Protein AF-A0A380SW98-F1 (afdb_monomer_lite)

Organism: NCBI:txid1785161

Foldseek 3Di:
DDDPPPDPPVVVVVVVVVVVLVVVLVVLVVLLPDPPRDPVRSVVSVVVNVVVVVVVVVVVVVVCVVVVNDD

Radius of gyration: 16.91 Å; chains: 1; bounding box: 30×34×47 Å

Sequence (71 aa):
MNPPIQMPDDAQDDLREVQGILVLLSLALAVIASPATPVIVARVTAAIAQHTALAWAEMLEGVIAEQGGDL

pLDDT: mean 83.65, std 13.77, range [48.31, 97.25]

Structure (mmCIF, N/CA/C/O backbone):
data_AF-A0A380SW98-F1
#
_entry.id   AF-A0A380SW98-F1
#
loop_
_atom_site.group_PDB
_atom_site.id
_atom_site.type_symbol
_atom_site.label_atom_id
_atom_site.label_alt_id
_atom_site.label_comp_id
_atom_site.label_asym_id
_atom_site.label_entity_id
_atom_site.label_seq_id
_atom_site.pdbx_PDB_ins_code
_atom_site.Cartn_x
_atom_site.Cartn_y
_atom_site.Cartn_z
_atom_site.occupancy
_atom_site.B_iso_or_equiv
_atom_site.auth_seq_id
_atom_site.auth_comp_id
_atom_site.auth_asym_id
_atom_site.auth_atom_id
_atom_site.pdbx_PDB_model_num
ATOM 1 N N . MET A 1 1 ? 16.866 -25.612 -32.733 1.00 51.59 1 MET A N 1
ATOM 2 C CA . MET A 1 1 ? 16.977 -25.194 -31.321 1.00 51.59 1 MET A CA 1
ATOM 3 C C . MET A 1 1 ? 16.805 -23.690 -31.287 1.00 51.59 1 MET A C 1
ATOM 5 O O . MET A 1 1 ? 17.631 -23.003 -31.868 1.00 51.59 1 MET A O 1
ATOM 9 N N . ASN A 1 2 ? 15.694 -23.203 -30.737 1.00 48.31 2 ASN A N 1
ATOM 10 C CA . ASN A 1 2 ? 15.455 -21.768 -30.588 1.00 48.31 2 ASN A CA 1
ATOM 11 C C . ASN A 1 2 ? 16.327 -21.266 -29.420 1.00 48.31 2 ASN A C 1
ATOM 13 O O . ASN A 1 2 ? 16.326 -21.941 -28.386 1.00 48.31 2 ASN A O 1
ATOM 17 N N . PRO A 1 3 ? 17.098 -20.173 -29.557 1.00 63.47 3 PRO A N 1
ATOM 18 C CA . PRO A 1 3 ? 17.865 -19.645 -28.436 1.00 63.47 3 PRO A CA 1
ATOM 19 C C . PRO A 1 3 ? 16.899 -19.162 -27.340 1.00 63.47 3 PRO A C 1
ATOM 21 O O . PRO A 1 3 ? 15.818 -18.662 -27.669 1.00 63.47 3 PRO A O 1
ATOM 24 N N . PRO A 1 4 ? 17.236 -19.329 -26.048 1.00 65.25 4 PRO A N 1
ATOM 25 C CA . PRO A 1 4 ? 16.465 -18.701 -24.986 1.00 65.25 4 PRO A CA 1
ATOM 26 C C . PRO A 1 4 ? 16.507 -17.187 -25.209 1.00 65.25 4 PRO A C 1
ATOM 28 O O . PRO A 1 4 ? 17.576 -16.630 -25.456 1.00 65.25 4 PRO A O 1
ATOM 31 N N . ILE A 1 5 ? 15.344 -16.533 -25.170 1.00 64.00 5 ILE A N 1
ATOM 32 C CA . ILE A 1 5 ? 15.271 -15.071 -25.154 1.00 64.00 5 ILE A CA 1
ATOM 33 C C . ILE A 1 5 ? 15.983 -14.637 -23.874 1.00 64.00 5 ILE A C 1
ATOM 35 O O . ILE A 1 5 ? 15.478 -14.845 -22.773 1.00 64.00 5 ILE A O 1
ATOM 39 N N . GLN A 1 6 ? 17.203 -14.136 -24.025 1.00 59.22 6 GLN A N 1
ATOM 40 C CA . GLN A 1 6 ? 18.005 -13.640 -22.923 1.00 59.22 6 GLN A CA 1
ATOM 41 C C . GLN A 1 6 ? 17.472 -12.245 -22.606 1.00 59.22 6 GLN A C 1
ATOM 43 O O . GLN A 1 6 ? 17.759 -11.287 -23.320 1.00 59.22 6 GLN A O 1
ATOM 48 N N . MET A 1 7 ? 16.599 -12.164 -21.602 1.00 59.97 7 MET A N 1
ATOM 49 C CA . MET A 1 7 ? 16.168 -10.885 -21.048 1.00 59.97 7 MET A CA 1
ATOM 50 C C . MET A 1 7 ? 17.429 -10.181 -20.522 1.00 59.97 7 MET A C 1
ATOM 52 O O . MET A 1 7 ? 18.218 -10.850 -19.849 1.00 59.97 7 MET A O 1
ATOM 56 N N . PRO A 1 8 ? 17.681 -8.905 -20.862 1.00 63.62 8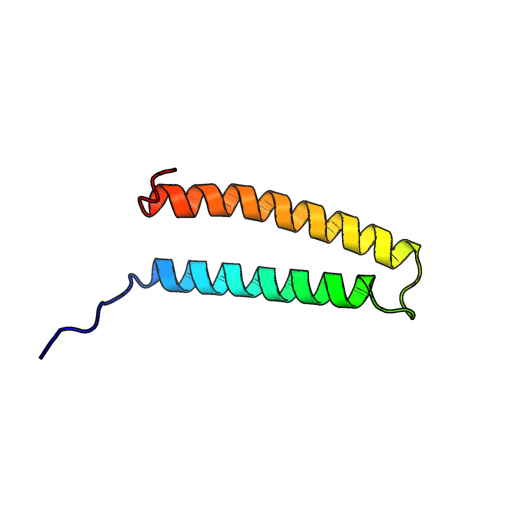 PRO A N 1
ATOM 57 C CA . PRO A 1 8 ? 18.785 -8.166 -20.258 1.00 63.62 8 PRO A CA 1
ATOM 58 C C . PRO A 1 8 ? 18.642 -8.214 -18.730 1.00 63.62 8 PRO A C 1
ATOM 60 O O . PRO A 1 8 ? 17.536 -8.038 -18.221 1.00 63.62 8 PRO A O 1
ATOM 63 N N . ASP A 1 9 ? 19.740 -8.515 -18.030 1.00 65.94 9 ASP A N 1
ATOM 64 C CA . ASP A 1 9 ? 19.787 -8.712 -16.566 1.00 65.94 9 ASP A CA 1
ATOM 65 C C . ASP A 1 9 ? 19.143 -7.524 -15.826 1.00 65.94 9 ASP A C 1
ATOM 67 O O . ASP A 1 9 ? 18.347 -7.712 -14.909 1.00 65.94 9 ASP A O 1
ATOM 71 N N . ASP A 1 10 ? 19.374 -6.310 -16.335 1.00 69.38 10 ASP A N 1
ATOM 72 C CA . ASP A 1 10 ? 18.835 -5.057 -15.797 1.00 69.38 10 ASP A CA 1
ATOM 73 C C . ASP A 1 10 ? 17.293 -5.054 -15.738 1.00 69.38 10 ASP A C 1
ATOM 75 O O . ASP A 1 10 ? 16.696 -4.691 -14.728 1.00 69.38 10 ASP A O 1
ATOM 79 N N . ALA A 1 11 ? 16.620 -5.572 -16.773 1.00 71.88 11 ALA A N 1
ATOM 80 C CA . ALA A 1 11 ? 15.156 -5.632 -16.805 1.00 71.88 11 ALA A CA 1
ATOM 81 C C . ALA A 1 11 ? 14.580 -6.664 -15.816 1.00 71.88 11 ALA A C 1
ATOM 83 O O . ALA A 1 11 ? 13.422 -6.561 -15.403 1.00 71.88 11 ALA A O 1
ATOM 84 N N . GLN A 1 12 ? 15.352 -7.693 -15.447 1.00 76.06 12 GLN A N 1
ATOM 85 C CA . GLN A 1 12 ? 14.931 -8.654 -14.423 1.00 76.06 12 GLN A CA 1
ATOM 86 C C . GLN A 1 12 ? 15.052 -8.071 -13.015 1.00 76.06 12 GLN A C 1
ATOM 88 O O . GLN A 1 12 ? 14.201 -8.365 -12.166 1.00 76.06 12 GLN A O 1
ATOM 93 N N . ASP A 1 13 ? 16.073 -7.251 -12.779 1.00 80.88 13 ASP A N 1
ATOM 94 C CA . ASP A 1 13 ? 16.262 -6.550 -11.512 1.00 80.88 13 ASP A CA 1
ATOM 95 C C . ASP A 1 13 ? 15.166 -5.497 -11.290 1.00 80.88 13 ASP A C 1
ATOM 97 O O . ASP A 1 13 ? 14.548 -5.502 -10.221 1.00 80.88 13 ASP A O 1
ATOM 101 N N . ASP A 1 14 ? 14.798 -4.725 -12.318 1.00 81.12 14 ASP A N 1
ATOM 102 C CA . ASP A 1 14 ? 13.678 -3.770 -12.256 1.00 81.12 14 ASP A CA 1
ATOM 103 C C . ASP A 1 14 ? 12.345 -4.464 -11.916 1.00 81.12 14 ASP A C 1
ATOM 105 O O . ASP A 1 14 ? 11.590 -4.035 -11.037 1.00 81.12 14 ASP A O 1
ATOM 109 N N . LEU A 1 15 ? 12.052 -5.596 -12.568 1.00 82.62 15 LEU A N 1
ATOM 110 C CA . LEU A 1 15 ? 10.842 -6.383 -12.296 1.00 82.62 15 LEU A CA 1
ATOM 111 C C . LEU A 1 15 ? 10.816 -6.939 -10.867 1.00 82.62 15 LEU A C 1
ATOM 113 O O . LEU A 1 15 ? 9.749 -7.010 -10.243 1.00 82.62 15 LEU A O 1
ATOM 117 N N . ARG A 1 16 ? 11.975 -7.344 -10.339 1.00 86.62 16 ARG A N 1
ATOM 118 C CA . ARG A 1 16 ? 12.105 -7.805 -8.953 1.00 86.62 16 ARG A CA 1
ATOM 119 C C . ARG A 1 16 ? 11.883 -6.659 -7.975 1.00 86.62 16 ARG A C 1
ATOM 121 O O . ARG A 1 16 ? 11.237 -6.872 -6.945 1.00 86.62 16 ARG A O 1
ATOM 128 N N . GLU A 1 17 ? 12.390 -5.472 -8.291 1.00 85.44 17 GLU A N 1
ATOM 129 C CA . GLU A 1 17 ? 12.157 -4.283 -7.486 1.00 85.44 17 GLU A CA 1
ATOM 130 C C . GLU A 1 17 ? 10.657 -3.992 -7.422 1.00 85.44 17 GLU A C 1
ATOM 132 O O . GLU A 1 17 ? 10.101 -4.048 -6.324 1.00 85.44 17 GLU A O 1
ATOM 137 N N . VAL A 1 18 ? 9.982 -3.860 -8.576 1.00 85.75 18 VAL A N 1
ATOM 138 C CA . VAL A 1 18 ? 8.522 -3.653 -8.695 1.00 85.75 18 VAL A CA 1
ATOM 139 C C . VAL A 1 18 ? 7.734 -4.689 -7.891 1.00 85.75 18 VAL A C 1
ATOM 141 O O . VAL A 1 18 ? 6.816 -4.338 -7.140 1.00 85.75 18 VAL A O 1
ATOM 144 N N . GLN A 1 19 ? 8.105 -5.968 -7.990 1.00 89.94 19 GLN A N 1
ATOM 145 C CA . GLN A 1 19 ? 7.485 -7.031 -7.199 1.00 89.94 19 GLN A CA 1
ATOM 146 C C . GLN A 1 19 ? 7.605 -6.764 -5.689 1.00 89.94 19 GLN A C 1
ATOM 148 O O . GLN A 1 19 ? 6.632 -6.956 -4.954 1.00 89.94 19 GLN A O 1
ATOM 153 N N . GLY A 1 20 ? 8.763 -6.294 -5.225 1.00 91.50 20 GLY A N 1
ATOM 154 C CA . GLY A 1 20 ? 8.992 -5.911 -3.833 1.00 91.50 20 GLY A CA 1
ATOM 155 C C . GLY A 1 20 ? 8.011 -4.846 -3.338 1.00 91.50 20 GLY A C 1
ATOM 156 O O . GLY A 1 20 ? 7.402 -5.018 -2.278 1.00 91.50 20 GLY A O 1
ATOM 157 N N . ILE A 1 21 ? 7.774 -3.785 -4.113 1.00 91.00 21 ILE A N 1
ATOM 158 C CA . ILE A 1 21 ? 6.816 -2.730 -3.723 1.00 91.00 21 ILE A CA 1
ATOM 159 C C . ILE A 1 21 ? 5.393 -3.242 -3.736 1.00 91.00 21 ILE A C 1
ATOM 161 O O . ILE A 1 21 ? 4.645 -2.948 -2.806 1.00 91.00 21 ILE A O 1
ATOM 165 N N . LEU A 1 22 ? 5.007 -4.040 -4.731 1.00 92.31 22 LEU A N 1
ATOM 166 C CA . LEU A 1 22 ? 3.665 -4.620 -4.770 1.00 92.31 22 LEU A CA 1
ATOM 167 C C . LEU A 1 22 ? 3.393 -5.489 -3.535 1.00 92.31 22 LEU A C 1
ATOM 169 O O . LEU A 1 22 ? 2.294 -5.439 -2.974 1.00 92.31 22 LEU A O 1
ATOM 173 N N . VAL A 1 23 ? 4.396 -6.229 -3.055 1.00 95.88 23 VAL A N 1
ATOM 174 C CA . VAL A 1 23 ? 4.303 -6.990 -1.800 1.00 95.88 23 VAL A CA 1
ATOM 175 C C . VAL A 1 23 ? 4.148 -6.058 -0.595 1.00 95.88 23 VAL A C 1
ATOM 177 O O . VAL A 1 23 ? 3.280 -6.291 0.249 1.00 95.88 23 VAL A O 1
ATOM 180 N N . LEU A 1 24 ? 4.930 -4.980 -0.515 1.00 94.31 24 LEU A N 1
ATOM 181 C CA . LEU A 1 24 ? 4.838 -4.007 0.580 1.00 94.31 24 LEU A CA 1
ATOM 182 C C . LEU A 1 24 ? 3.497 -3.258 0.591 1.00 94.31 24 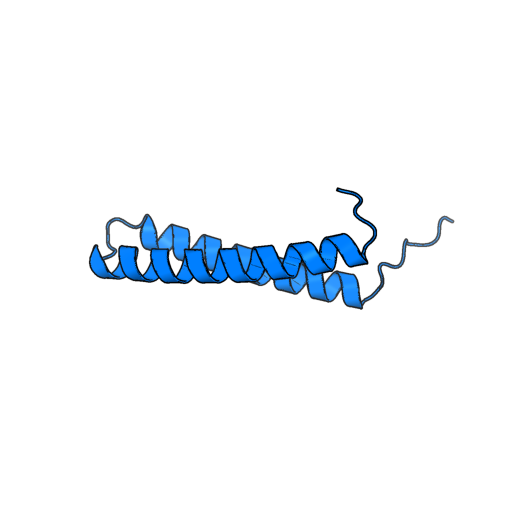LEU A C 1
ATOM 184 O O . LEU A 1 24 ? 2.90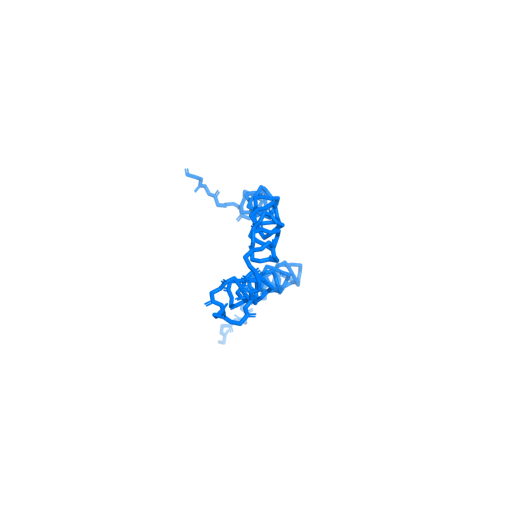1 -3.082 1.655 1.00 94.31 24 LEU A O 1
ATOM 188 N N . LEU A 1 25 ? 2.982 -2.870 -0.575 1.00 94.69 25 LEU A N 1
ATOM 189 C CA . LEU A 1 25 ? 1.661 -2.255 -0.718 1.00 94.69 25 LEU A CA 1
ATOM 190 C C . LEU A 1 25 ? 0.548 -3.237 -0.337 1.00 94.69 2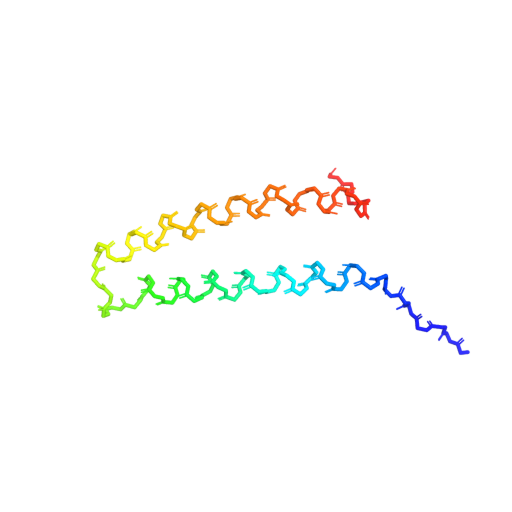5 LEU A C 1
ATOM 192 O O . LEU A 1 25 ? -0.400 -2.855 0.349 1.00 94.69 25 LEU A O 1
ATOM 196 N N . SER A 1 26 ? 0.689 -4.513 -0.703 1.00 96.31 26 SER A N 1
ATOM 197 C CA . SER A 1 26 ? -0.241 -5.569 -0.285 1.00 96.31 26 SER A CA 1
ATOM 198 C C . SER A 1 26 ? -0.242 -5.752 1.235 1.00 96.31 26 SER A C 1
ATOM 200 O O . SER A 1 26 ? -1.304 -5.892 1.846 1.00 96.31 26 SER A O 1
ATOM 202 N N . LEU A 1 27 ? 0.932 -5.691 1.871 1.00 96.12 27 LEU A N 1
ATOM 203 C CA . LEU A 1 27 ? 1.049 -5.728 3.327 1.00 96.12 27 LEU A CA 1
ATOM 204 C C . LEU A 1 27 ? 0.399 -4.499 3.974 1.00 96.12 27 LEU A C 1
ATOM 206 O O . LEU A 1 27 ? -0.358 -4.645 4.934 1.00 96.12 27 LEU A O 1
ATOM 210 N N . ALA A 1 28 ? 0.647 -3.301 3.443 1.00 95.38 28 ALA A N 1
ATOM 211 C CA . ALA A 1 28 ? 0.007 -2.081 3.923 1.00 95.38 28 ALA A CA 1
ATOM 212 C C . ALA A 1 28 ? -1.523 -2.185 3.832 1.00 95.38 28 ALA A C 1
ATOM 214 O O . ALA A 1 28 ? -2.217 -1.856 4.795 1.00 95.38 28 ALA A O 1
ATOM 215 N N . LEU A 1 29 ? -2.051 -2.722 2.728 1.00 94.94 29 LEU A N 1
ATOM 216 C CA . LEU A 1 29 ? -3.483 -2.961 2.554 1.00 94.94 29 LEU A CA 1
ATOM 217 C C . LEU A 1 29 ? -4.033 -3.943 3.599 1.00 94.94 29 LEU A C 1
ATOM 219 O O . LEU A 1 29 ? -5.077 -3.674 4.194 1.00 94.94 29 LEU A O 1
ATOM 223 N N . ALA A 1 30 ? -3.318 -5.037 3.876 1.00 96.50 30 ALA A N 1
ATOM 224 C CA . ALA A 1 30 ? -3.696 -5.991 4.918 1.00 96.50 30 ALA A CA 1
ATOM 225 C C . ALA A 1 30 ? -3.720 -5.346 6.317 1.00 96.50 30 ALA A C 1
ATOM 227 O O . ALA A 1 30 ? -4.644 -5.587 7.097 1.00 96.50 30 ALA A O 1
ATOM 228 N N . VAL A 1 31 ? -2.745 -4.483 6.623 1.00 94.50 31 VAL A N 1
ATOM 229 C CA . VAL A 1 31 ? -2.704 -3.718 7.880 1.00 94.50 31 VAL A CA 1
ATOM 230 C C . VAL A 1 31 ? -3.890 -2.758 7.976 1.00 94.50 31 VAL A C 1
ATOM 232 O O . VAL A 1 31 ? -4.529 -2.693 9.023 1.00 94.50 31 VAL A O 1
ATOM 235 N N . ILE A 1 32 ? -4.223 -2.046 6.898 1.00 95.75 32 ILE A N 1
ATOM 236 C CA . ILE A 1 32 ? -5.341 -1.089 6.866 1.00 95.75 32 ILE A CA 1
ATOM 237 C C . ILE A 1 32 ? -6.690 -1.800 7.022 1.00 95.75 32 ILE A C 1
ATOM 239 O O . ILE A 1 32 ? -7.562 -1.308 7.736 1.00 95.75 32 ILE A O 1
ATOM 243 N N . ALA A 1 33 ? -6.862 -2.949 6.366 1.00 96.00 33 ALA A N 1
ATOM 244 C CA . ALA A 1 33 ? -8.102 -3.722 6.393 1.00 96.00 33 ALA A CA 1
ATOM 245 C C . ALA A 1 33 ? -8.304 -4.510 7.699 1.00 96.00 33 ALA A C 1
ATOM 247 O O . ALA A 1 33 ? -9.410 -4.980 7.970 1.00 96.00 33 ALA A O 1
ATOM 248 N N . SER A 1 34 ? -7.252 -4.680 8.505 1.00 96.31 34 SER A N 1
ATOM 249 C CA . SER A 1 34 ? -7.331 -5.438 9.750 1.00 96.31 34 SER A CA 1
ATOM 250 C C . SER A 1 34 ? -8.222 -4.729 10.784 1.00 96.31 34 SER A C 1
ATOM 252 O O . SER A 1 34 ? -7.961 -3.578 11.142 1.00 96.31 34 SER A O 1
ATOM 254 N N . PRO A 1 35 ? -9.230 -5.420 11.353 1.00 92.75 35 PRO A N 1
ATOM 255 C CA . PRO A 1 35 ? -10.117 -4.845 12.366 1.00 92.75 35 PRO A CA 1
ATOM 256 C C . PRO A 1 35 ? -9.409 -4.574 13.702 1.00 92.75 35 PRO A C 1
ATOM 258 O O . PRO A 1 35 ? -9.932 -3.843 14.539 1.00 92.75 35 PRO A O 1
ATOM 261 N N . ALA A 1 36 ? -8.224 -5.158 13.913 1.00 96.50 36 ALA A N 1
ATOM 262 C CA . ALA A 1 36 ? -7.398 -4.918 15.094 1.00 96.50 36 ALA A CA 1
ATOM 263 C C . ALA A 1 36 ? -6.523 -3.658 14.965 1.00 96.50 36 ALA A C 1
ATOM 265 O O . ALA A 1 36 ? -5.903 -3.244 15.946 1.00 96.50 36 ALA A O 1
ATOM 266 N N . THR A 1 37 ? -6.448 -3.048 13.777 1.00 96.12 37 THR A N 1
ATOM 267 C CA . THR A 1 37 ? -5.611 -1.872 13.542 1.00 96.12 37 THR A CA 1
ATOM 268 C C . THR A 1 37 ? -6.307 -0.612 14.063 1.00 96.12 37 THR A C 1
ATOM 270 O O . THR A 1 37 ? -7.413 -0.292 13.623 1.00 96.12 37 THR A O 1
ATOM 273 N N . PRO A 1 38 ? -5.675 0.166 14.963 1.00 97.06 38 PRO A N 1
ATOM 274 C CA . PRO A 1 38 ? -6.236 1.435 15.411 1.00 97.06 38 PRO A CA 1
ATOM 275 C C . PRO A 1 38 ? -6.443 2.401 14.238 1.00 97.06 38 PRO A C 1
ATOM 277 O O . PRO A 1 38 ? -5.577 2.533 13.375 1.00 97.06 38 PRO A O 1
ATOM 280 N N . VAL A 1 39 ? -7.551 3.150 14.244 1.00 94.75 39 VAL A N 1
ATOM 281 C CA . VAL A 1 39 ? -7.950 4.035 13.128 1.00 94.75 39 VAL A CA 1
ATOM 282 C C . VAL A 1 39 ? -6.842 5.008 12.707 1.00 94.75 39 VAL A C 1
ATOM 284 O O . VAL A 1 39 ? -6.646 5.244 11.518 1.00 94.75 39 VAL A O 1
ATOM 287 N N . ILE A 1 40 ? -6.100 5.570 13.665 1.00 95.31 40 ILE A N 1
ATOM 288 C CA . ILE A 1 40 ? -4.999 6.500 13.370 1.00 95.31 40 ILE A CA 1
ATOM 289 C C . ILE A 1 40 ? -3.872 5.785 12.617 1.00 95.31 40 ILE A C 1
ATOM 291 O O . ILE A 1 40 ? -3.371 6.317 11.631 1.00 95.31 40 ILE A O 1
ATOM 295 N N . VAL A 1 41 ? -3.519 4.569 13.039 1.00 95.81 41 VAL A N 1
ATOM 296 C CA . VAL A 1 41 ? -2.478 3.761 12.393 1.00 95.81 41 VAL A CA 1
ATOM 297 C C . VAL A 1 41 ? -2.899 3.423 10.967 1.00 95.81 41 VAL A C 1
ATOM 299 O O . VAL A 1 41 ? -2.144 3.700 10.046 1.00 95.81 41 VAL A O 1
ATOM 302 N N . ALA A 1 42 ? -4.134 2.955 10.761 1.00 95.31 42 ALA A N 1
ATOM 303 C CA . ALA A 1 42 ? -4.653 2.670 9.423 1.00 95.31 42 ALA A CA 1
ATOM 304 C C . ALA A 1 42 ? -4.591 3.901 8.498 1.00 95.31 42 ALA A C 1
ATOM 306 O O . ALA A 1 42 ? -4.181 3.789 7.346 1.00 95.31 42 ALA A O 1
ATOM 307 N N . ARG A 1 43 ? -4.937 5.095 9.001 1.00 95.25 43 ARG A N 1
ATOM 308 C CA . ARG A 1 43 ? -4.878 6.342 8.217 1.00 95.25 43 ARG A CA 1
ATOM 309 C C . ARG A 1 43 ? -3.454 6.748 7.854 1.00 95.25 43 ARG A C 1
ATOM 311 O O . ARG A 1 43 ? -3.210 7.120 6.711 1.00 95.25 43 ARG A O 1
ATOM 318 N N . VAL A 1 44 ? -2.528 6.680 8.807 1.00 97.25 44 VAL A N 1
ATOM 319 C CA . VAL A 1 44 ? -1.116 7.004 8.557 1.00 97.25 44 VAL A CA 1
ATOM 320 C C . VAL A 1 44 ? -0.513 6.004 7.574 1.00 97.25 44 VAL A C 1
ATOM 322 O O . VAL A 1 44 ? 0.115 6.414 6.602 1.00 97.25 44 VAL A O 1
ATOM 325 N N . THR A 1 45 ? -0.766 4.707 7.762 1.00 94.69 45 THR A N 1
ATOM 326 C CA . THR A 1 45 ? -0.330 3.659 6.831 1.00 94.69 45 THR A CA 1
ATOM 327 C C . THR A 1 45 ? -0.911 3.875 5.437 1.00 94.69 45 THR A C 1
ATOM 329 O O . THR A 1 45 ? -0.174 3.765 4.463 1.00 94.69 45 THR A O 1
ATOM 332 N N . ALA A 1 46 ? -2.190 4.247 5.322 1.00 94.94 46 ALA A N 1
ATOM 333 C CA . ALA A 1 46 ? -2.808 4.565 4.038 1.00 94.94 46 ALA A CA 1
ATOM 334 C C . ALA A 1 46 ? -2.145 5.769 3.356 1.00 94.94 46 ALA A C 1
ATOM 336 O O . ALA A 1 46 ? -1.845 5.692 2.170 1.00 94.94 46 ALA A O 1
ATOM 337 N N . ALA A 1 47 ? -1.870 6.851 4.090 1.00 96.62 47 ALA A N 1
ATOM 338 C CA . ALA A 1 47 ? -1.209 8.032 3.535 1.00 96.62 47 ALA A CA 1
ATOM 339 C C . ALA A 1 47 ? 0.215 7.721 3.040 1.00 96.62 47 ALA A C 1
ATOM 341 O O . ALA A 1 47 ? 0.594 8.140 1.948 1.00 96.62 47 ALA A O 1
ATOM 342 N N . ILE A 1 48 ? 0.983 6.942 3.809 1.00 94.25 48 ILE A N 1
ATOM 343 C CA . ILE A 1 48 ? 2.328 6.506 3.411 1.00 94.25 48 ILE A CA 1
ATOM 344 C C . ILE A 1 48 ? 2.248 5.608 2.173 1.00 94.25 48 ILE A C 1
ATOM 346 O O . ILE A 1 48 ? 2.931 5.876 1.192 1.00 94.25 48 ILE A O 1
ATOM 350 N N . ALA A 1 49 ? 1.380 4.591 2.184 1.00 94.00 49 ALA A N 1
ATOM 351 C CA . ALA A 1 49 ? 1.217 3.672 1.059 1.00 94.00 49 ALA A CA 1
ATOM 352 C C . ALA A 1 49 ? 0.786 4.396 -0.226 1.00 94.00 49 ALA A C 1
ATOM 354 O O . ALA A 1 49 ? 1.300 4.089 -1.296 1.00 94.00 49 ALA A O 1
ATOM 355 N N . GLN A 1 50 ? -0.111 5.383 -0.123 1.00 93.25 50 GLN A N 1
ATOM 356 C CA . GLN A 1 50 ? -0.521 6.219 -1.255 1.00 93.25 50 GLN A CA 1
ATOM 357 C C . GLN A 1 50 ? 0.646 7.034 -1.813 1.00 93.25 50 GLN A C 1
ATOM 359 O O . GLN A 1 50 ? 0.839 7.061 -3.025 1.00 93.25 50 GLN A O 1
ATOM 364 N N . HIS A 1 51 ? 1.441 7.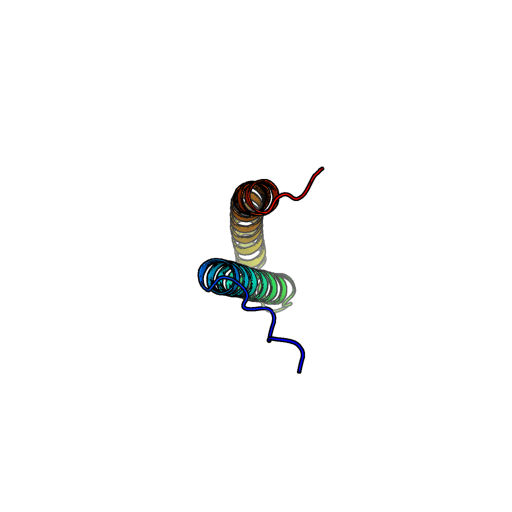668 -0.948 1.00 94.00 51 HIS A N 1
ATOM 365 C CA . HIS A 1 51 ? 2.594 8.448 -1.390 1.00 94.00 51 HIS A CA 1
ATOM 366 C C . HIS A 1 51 ? 3.663 7.564 -2.043 1.00 94.00 51 HIS A C 1
ATOM 368 O O . HIS A 1 51 ? 4.170 7.903 -3.109 1.00 94.00 51 HIS A O 1
ATOM 374 N N . THR A 1 52 ? 3.949 6.399 -1.452 1.00 89.75 52 THR A N 1
ATOM 375 C CA . THR A 1 52 ? 4.856 5.405 -2.037 1.00 89.75 52 THR A CA 1
ATOM 376 C C . THR A 1 52 ? 4.347 4.919 -3.391 1.00 89.75 52 THR A C 1
ATOM 378 O O . THR A 1 52 ? 5.130 4.866 -4.330 1.00 89.75 52 THR A O 1
ATOM 381 N N . ALA A 1 53 ? 3.053 4.610 -3.519 1.00 92.06 53 ALA A N 1
ATOM 382 C CA . ALA A 1 53 ? 2.470 4.167 -4.783 1.00 92.06 53 ALA A CA 1
ATOM 383 C C . ALA A 1 53 ? 2.542 5.244 -5.876 1.00 92.06 53 ALA A C 1
ATOM 385 O O . ALA A 1 53 ? 2.815 4.909 -7.022 1.00 92.06 53 ALA A O 1
ATOM 386 N N . LEU A 1 54 ? 2.333 6.521 -5.532 1.00 92.69 54 LEU A N 1
ATOM 387 C CA . LEU A 1 54 ? 2.423 7.622 -6.495 1.00 92.69 54 LEU A CA 1
ATOM 388 C C . LEU A 1 54 ? 3.859 7.825 -6.994 1.00 92.69 54 LEU A C 1
ATOM 390 O O . LEU A 1 54 ? 4.079 7.849 -8.199 1.00 92.69 54 LEU A O 1
ATOM 394 N N . ALA A 1 55 ? 4.833 7.887 -6.079 1.00 89.31 55 ALA A N 1
ATOM 395 C CA . ALA A 1 55 ? 6.246 8.010 -6.444 1.00 89.31 55 ALA A CA 1
ATOM 396 C C . ALA A 1 55 ? 6.716 6.832 -7.318 1.00 89.31 55 ALA A C 1
ATOM 398 O O . ALA A 1 55 ? 7.480 7.012 -8.263 1.00 89.31 55 ALA A O 1
ATOM 399 N N . TRP A 1 56 ? 6.217 5.627 -7.031 1.00 88.19 56 TRP A N 1
ATOM 400 C CA . TRP A 1 56 ? 6.496 4.444 -7.840 1.00 88.19 56 TRP A CA 1
ATOM 401 C C . TRP A 1 56 ? 5.807 4.450 -9.200 1.00 88.19 56 TRP A C 1
ATOM 403 O O . TRP A 1 56 ? 6.402 3.983 -10.164 1.00 88.19 56 TRP A O 1
ATOM 413 N N . ALA A 1 57 ? 4.587 4.978 -9.305 1.00 86.94 57 ALA A N 1
ATOM 414 C CA . ALA A 1 57 ? 3.900 5.110 -10.586 1.00 86.94 57 ALA A CA 1
ATOM 415 C C . ALA A 1 57 ? 4.656 6.054 -11.534 1.00 86.94 57 ALA A C 1
ATOM 417 O O . ALA A 1 57 ? 4.845 5.710 -12.697 1.00 86.94 57 ALA A O 1
ATOM 418 N N . GLU A 1 58 ? 5.147 7.186 -11.022 1.00 86.12 58 GLU A N 1
ATOM 419 C CA . GLU A 1 58 ? 5.962 8.141 -11.790 1.00 86.12 58 GLU A CA 1
ATOM 420 C C . GLU A 1 58 ? 7.287 7.516 -12.262 1.00 86.12 58 GLU A C 1
ATOM 422 O O . GLU A 1 58 ? 7.681 7.675 -13.416 1.00 86.12 58 GLU A O 1
ATOM 427 N N . MET A 1 59 ? 7.965 6.756 -11.396 1.00 82.81 59 MET A N 1
ATOM 428 C CA . MET A 1 59 ? 9.191 6.038 -11.765 1.00 82.81 59 MET A CA 1
ATOM 429 C C . MET A 1 59 ? 8.924 4.946 -12.812 1.00 82.81 59 MET A C 1
ATOM 431 O O . MET A 1 59 ? 9.677 4.814 -13.777 1.00 82.81 59 MET A O 1
ATOM 435 N N . LEU A 1 60 ? 7.841 4.182 -12.645 1.00 82.81 60 LEU A N 1
ATOM 436 C CA . LEU A 1 60 ? 7.471 3.093 -13.547 1.00 82.81 60 LEU A CA 1
ATOM 437 C C . LEU A 1 60 ? 7.099 3.604 -14.944 1.00 82.81 60 LEU A C 1
ATOM 439 O O . LEU A 1 60 ? 7.425 2.952 -15.931 1.00 82.81 60 LEU A O 1
ATOM 443 N N . GLU A 1 61 ? 6.454 4.767 -15.039 1.00 82.31 61 GLU A N 1
ATOM 444 C CA . GLU A 1 61 ? 6.173 5.426 -16.318 1.00 82.31 61 GLU A CA 1
ATOM 445 C C . GLU A 1 61 ? 7.467 5.709 -17.103 1.00 82.31 61 GLU A C 1
ATOM 447 O O . GLU A 1 61 ? 7.524 5.451 -18.306 1.00 82.31 61 GLU A O 1
ATOM 452 N N . GLY A 1 62 ? 8.535 6.125 -16.412 1.00 78.06 62 GLY A N 1
ATOM 453 C CA . GLY A 1 62 ? 9.871 6.279 -16.997 1.00 78.06 62 GLY A CA 1
ATOM 454 C C . GLY A 1 62 ? 10.447 4.965 -17.533 1.00 78.06 62 GLY A C 1
ATOM 455 O O . GLY A 1 62 ? 10.855 4.906 -18.692 1.00 78.06 62 GLY A O 1
ATOM 456 N N . VAL A 1 63 ? 10.401 3.892 -16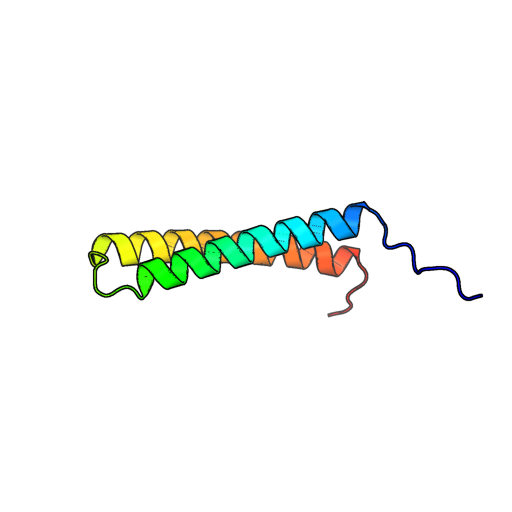.735 1.00 74.62 63 VAL A N 1
ATOM 457 C CA . VAL A 1 63 ? 10.885 2.558 -17.145 1.00 74.62 63 VAL A CA 1
ATOM 458 C C . VAL A 1 63 ? 10.105 2.031 -18.356 1.00 74.62 63 VAL A C 1
ATOM 460 O O . VAL A 1 63 ? 10.691 1.500 -19.296 1.00 74.62 63 VAL A O 1
ATOM 463 N N . ILE A 1 64 ? 8.780 2.196 -18.378 1.00 75.19 64 ILE A N 1
ATOM 464 C CA . ILE A 1 64 ? 7.935 1.750 -19.498 1.00 75.19 64 ILE A CA 1
ATOM 465 C C . ILE A 1 64 ? 8.282 2.512 -20.787 1.00 75.19 64 ILE A C 1
ATOM 467 O O . ILE A 1 64 ? 8.396 1.893 -21.850 1.00 75.19 64 ILE A O 1
ATOM 471 N N . ALA A 1 65 ? 8.484 3.830 -20.696 1.00 76.00 65 ALA A N 1
ATOM 472 C CA . ALA A 1 65 ? 8.863 4.659 -21.838 1.00 76.00 65 ALA A CA 1
ATOM 473 C C . ALA A 1 65 ? 10.247 4.279 -22.399 1.00 76.00 65 ALA A C 1
ATOM 475 O O . ALA A 1 65 ? 10.424 4.201 -23.617 1.00 76.00 65 ALA A O 1
ATOM 476 N N . GLU A 1 66 ? 11.218 3.981 -21.532 1.00 69.81 66 GLU A N 1
ATOM 477 C CA . GLU A 1 66 ? 12.564 3.540 -21.930 1.00 69.81 66 GLU A CA 1
ATOM 478 C C . GLU A 1 66 ? 12.566 2.171 -22.628 1.00 69.81 66 GLU A C 1
ATOM 480 O O . GLU A 1 66 ? 13.374 1.933 -23.528 1.00 69.81 66 GLU A O 1
ATOM 485 N N . GLN A 1 67 ? 11.627 1.288 -22.278 1.00 67.31 67 GLN A N 1
ATOM 486 C CA . GLN A 1 67 ? 11.466 -0.035 -22.896 1.00 67.31 67 GLN A CA 1
ATOM 487 C C . GLN A 1 67 ? 10.667 -0.000 -24.219 1.00 67.31 67 GLN A C 1
ATOM 489 O O . GLN A 1 67 ? 10.369 -1.051 -24.792 1.00 67.31 67 GLN A O 1
ATOM 494 N N . GLY A 1 68 ? 10.328 1.190 -24.733 1.00 64.25 68 GLY A N 1
ATOM 495 C CA . GLY A 1 68 ? 9.613 1.363 -26.002 1.00 64.25 68 GLY A CA 1
ATOM 496 C C . GLY A 1 68 ? 8.108 1.095 -25.920 1.00 64.25 68 GLY A C 1
ATOM 497 O O . GLY A 1 68 ? 7.489 0.792 -26.942 1.00 64.25 68 GLY A O 1
ATOM 498 N N . GLY A 1 69 ? 7.519 1.180 -24.723 1.00 59.69 69 GLY A N 1
ATOM 499 C CA . GLY A 1 69 ? 6.070 1.196 -24.555 1.00 59.69 69 GLY A CA 1
ATOM 500 C C . GLY A 1 69 ? 5.491 2.491 -25.121 1.00 59.69 69 GLY A C 1
ATOM 501 O O . GLY A 1 69 ? 5.547 3.526 -24.465 1.00 59.69 69 GLY A O 1
ATOM 502 N N . ASP A 1 70 ? 4.970 2.437 -26.346 1.00 54.03 70 ASP A N 1
ATOM 503 C CA . ASP A 1 70 ? 4.217 3.539 -26.953 1.00 54.03 70 ASP A CA 1
ATOM 504 C C . ASP A 1 70 ? 2.890 3.701 -26.185 1.00 54.03 70 ASP A C 1
ATOM 506 O O . ASP A 1 70 ? 2.179 2.711 -25.977 1.00 54.03 70 ASP A O 1
ATOM 510 N N . LEU A 1 71 ? 2.601 4.918 -25.710 1.00 56.44 71 LEU A N 1
ATOM 511 C CA . LEU A 1 71 ? 1.345 5.265 -25.027 1.00 56.44 71 LEU A CA 1
ATOM 512 C C . LEU A 1 71 ? 0.161 5.295 -26.004 1.00 56.44 71 LEU A C 1
ATOM 514 O O . LEU A 1 71 ? 0.284 5.946 -27.066 1.00 56.44 71 LEU A O 1
#

Secondary structure (DSSP, 8-state):
-PPP----HHHHHHHHHHHHHHHHHHHHHHHHH-TTS-HHHHHHHHHHHHHHHHHHHHHHHHHHHHTT---